Protein AF-A0A4Q3SIF6-F1 (afdb_monomer_lite)

Structure (mmCIF, N/CA/C/O backbone):
data_AF-A0A4Q3SIF6-F1
#
_entry.id   AF-A0A4Q3SIF6-F1
#
loop_
_atom_site.group_PDB
_atom_site.id
_atom_site.type_symbol
_atom_site.label_atom_id
_atom_site.label_alt_id
_atom_site.label_comp_id
_atom_site.label_asym_id
_atom_site.label_entity_id
_atom_site.label_seq_id
_atom_site.pdbx_PDB_ins_code
_atom_site.Cartn_x
_atom_site.Cartn_y
_atom_site.Cartn_z
_atom_site.occupancy
_atom_site.B_iso_or_equiv
_atom_site.auth_seq_id
_atom_site.auth_comp_id
_atom_site.auth_asym_id
_atom_site.auth_atom_id
_atom_site.pdbx_PDB_model_num
ATOM 1 N N . TYR A 1 1 ? -0.910 3.574 8.930 1.00 94.25 1 TYR A N 1
ATOM 2 C CA . TYR A 1 1 ? 0.343 4.017 8.297 1.00 94.25 1 TYR A CA 1
ATOM 3 C C . TYR A 1 1 ? 0.917 2.905 7.444 1.00 94.25 1 TYR A C 1
ATOM 5 O O . TYR A 1 1 ? 0.668 1.737 7.734 1.00 94.25 1 TYR A O 1
ATOM 13 N N . ILE A 1 2 ? 1.649 3.260 6.392 1.00 96.19 2 ILE A N 1
ATOM 14 C CA . ILE A 1 2 ? 2.364 2.318 5.532 1.00 96.19 2 ILE A CA 1
ATOM 15 C C . ILE A 1 2 ? 3.632 1.864 6.250 1.00 96.19 2 ILE A C 1
ATOM 17 O O . ILE A 1 2 ? 4.459 2.682 6.638 1.00 96.19 2 ILE A O 1
ATOM 21 N N . ILE A 1 3 ? 3.778 0.552 6.421 1.00 95.94 3 ILE A N 1
ATOM 22 C CA . ILE A 1 3 ? 4.907 -0.042 7.155 1.00 95.94 3 ILE A CA 1
ATOM 23 C C . ILE A 1 3 ? 5.994 -0.517 6.194 1.00 95.94 3 ILE A C 1
ATOM 25 O O . ILE A 1 3 ? 7.179 -0.400 6.491 1.00 95.94 3 ILE A O 1
ATOM 29 N N . LYS A 1 4 ? 5.591 -1.052 5.038 1.00 95.75 4 LYS A N 1
ATOM 30 C CA . LYS A 1 4 ? 6.483 -1.501 3.970 1.00 95.75 4 LYS A CA 1
ATOM 31 C C . LYS A 1 4 ? 5.852 -1.274 2.609 1.00 95.75 4 LYS A C 1
ATOM 33 O O . LYS A 1 4 ? 4.630 -1.312 2.467 1.00 95.75 4 LYS A O 1
ATOM 38 N N . THR A 1 5 ? 6.704 -1.069 1.613 1.00 96.06 5 THR A N 1
ATOM 39 C CA . THR A 1 5 ? 6.318 -0.934 0.210 1.00 96.06 5 THR A CA 1
ATOM 40 C C . THR A 1 5 ? 7.060 -1.961 -0.638 1.00 96.06 5 THR A C 1
ATOM 42 O O . THR A 1 5 ? 8.159 -2.402 -0.306 1.00 96.06 5 THR A O 1
ATOM 45 N N . GLY A 1 6 ? 6.421 -2.395 -1.724 1.00 93.25 6 GLY A N 1
ATOM 46 C CA . GLY A 1 6 ? 7.069 -3.257 -2.708 1.00 93.25 6 GLY A CA 1
ATOM 47 C C . GLY A 1 6 ? 8.096 -2.495 -3.558 1.00 93.25 6 GLY A C 1
ATOM 48 O O . GLY A 1 6 ? 8.135 -1.264 -3.526 1.00 93.25 6 GLY A O 1
ATOM 49 N N . PRO A 1 7 ? 8.873 -3.209 -4.393 1.00 90.56 7 PRO A N 1
ATOM 50 C CA . PRO A 1 7 ? 9.903 -2.612 -5.252 1.00 90.56 7 PRO A CA 1
ATOM 51 C C . PRO A 1 7 ? 9.334 -1.698 -6.351 1.00 90.56 7 PRO A C 1
ATOM 53 O O . PRO A 1 7 ? 10.080 -0.961 -6.987 1.00 90.56 7 PRO A O 1
ATOM 56 N N . GLY A 1 8 ? 8.016 -1.730 -6.567 1.00 91.00 8 GLY A N 1
ATOM 57 C CA . GLY A 1 8 ? 7.335 -1.003 -7.627 1.00 91.00 8 GLY A CA 1
ATOM 58 C C . GLY A 1 8 ? 7.188 -1.832 -8.898 1.00 91.00 8 GLY A C 1
ATOM 59 O O . GLY A 1 8 ? 7.156 -3.062 -8.852 1.00 91.00 8 GLY A O 1
ATOM 60 N N . TYR A 1 9 ? 7.038 -1.161 -10.033 1.00 90.38 9 TYR A N 1
ATOM 61 C CA . TYR A 1 9 ? 6.783 -1.819 -11.312 1.00 90.38 9 TYR A CA 1
ATOM 62 C C . TYR A 1 9 ? 8.096 -2.097 -12.031 1.00 90.38 9 TYR A C 1
ATOM 64 O O . TYR A 1 9 ? 8.881 -1.178 -12.255 1.00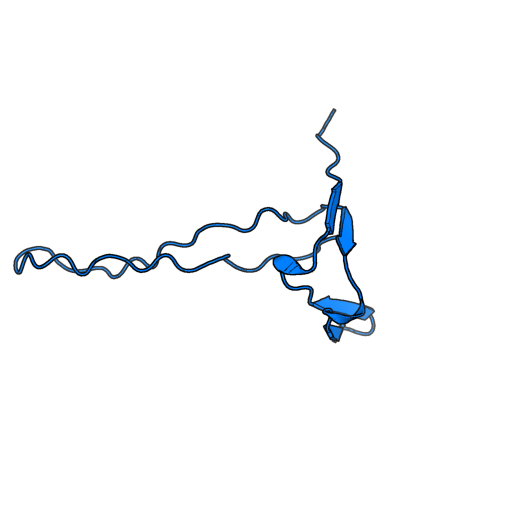 90.38 9 TYR A O 1
ATOM 72 N N . ALA A 1 10 ? 8.334 -3.349 -12.419 1.00 89.31 10 ALA A N 1
ATOM 73 C CA . ALA A 1 10 ? 9.476 -3.679 -13.260 1.00 89.31 10 ALA A CA 1
ATOM 74 C C . ALA A 1 10 ? 9.327 -2.980 -14.619 1.00 89.31 10 ALA A C 1
ATOM 76 O O . ALA A 1 10 ? 8.303 -3.113 -15.291 1.00 89.31 10 ALA A O 1
ATOM 77 N N . ILE A 1 11 ? 10.349 -2.226 -15.011 1.00 84.50 11 ILE A N 1
ATOM 78 C CA . ILE A 1 11 ? 10.455 -1.639 -16.340 1.00 84.50 11 ILE A CA 1
ATOM 79 C C . ILE A 1 11 ? 11.121 -2.696 -17.223 1.00 84.50 11 ILE A C 1
ATOM 81 O O . ILE A 1 11 ? 12.258 -3.084 -16.933 1.00 84.50 11 ILE A O 1
ATOM 85 N N . PRO A 1 12 ? 10.456 -3.167 -18.291 1.00 77.38 12 PRO A N 1
ATOM 86 C CA . PRO A 1 12 ? 11.096 -4.048 -19.254 1.00 77.38 12 PRO A CA 1
ATOM 87 C C . PRO A 1 12 ? 12.298 -3.321 -19.858 1.00 77.38 12 PRO A C 1
ATOM 89 O O . PRO A 1 12 ? 12.143 -2.232 -20.416 1.00 77.38 12 PRO A O 1
ATOM 92 N N . SER A 1 13 ? 13.496 -3.895 -19.739 1.00 71.69 13 SER A N 1
ATOM 93 C CA . SER A 1 13 ? 14.636 -3.370 -20.486 1.00 71.69 13 SER A CA 1
ATOM 94 C C . SER A 1 13 ? 14.468 -3.764 -21.953 1.00 71.69 13 SER A C 1
ATOM 96 O O . SER A 1 13 ? 14.136 -4.923 -22.222 1.00 71.69 13 SER A O 1
ATOM 98 N N . PRO A 1 14 ? 14.686 -2.851 -22.914 1.00 66.88 14 PRO A N 1
ATOM 99 C CA . PRO A 1 14 ? 14.834 -3.265 -24.297 1.00 66.88 14 PRO A CA 1
ATOM 100 C C . PRO A 1 14 ? 16.007 -4.247 -24.386 1.00 66.88 14 PRO A C 1
ATOM 102 O O . PRO A 1 14 ? 17.052 -4.038 -23.763 1.00 66.88 14 PRO A O 1
ATOM 105 N N . VAL A 1 15 ? 15.814 -5.329 -25.137 1.00 63.31 15 VAL A N 1
ATOM 106 C CA . VAL A 1 15 ? 16.908 -6.211 -25.544 1.00 63.31 15 VAL A CA 1
ATOM 107 C C . VAL A 1 15 ? 17.774 -5.380 -26.493 1.00 63.31 15 VAL A C 1
ATOM 109 O O . VAL A 1 15 ? 17.342 -5.067 -27.598 1.00 63.31 15 VAL A O 1
ATOM 112 N N . GLU A 1 16 ? 18.944 -4.918 -26.047 1.00 60.94 16 GLU A N 1
ATOM 113 C CA . GLU A 1 16 ? 19.902 -4.279 -26.954 1.00 60.94 16 GLU A CA 1
ATOM 114 C C . GLU A 1 16 ? 20.610 -5.374 -27.770 1.00 60.94 16 GLU A C 1
ATOM 116 O O . GLU A 1 16 ? 21.322 -6.208 -27.207 1.00 60.94 16 GLU A O 1
ATOM 121 N N . ASP A 1 17 ? 20.417 -5.349 -29.093 1.00 59.47 17 ASP A N 1
ATOM 122 C CA . ASP A 1 17 ? 20.942 -6.291 -30.101 1.00 59.47 17 ASP A CA 1
ATOM 123 C C . ASP A 1 17 ? 22.472 -6.202 -30.331 1.00 59.47 17 ASP A C 1
ATOM 125 O O . ASP A 1 17 ? 22.972 -6.646 -31.364 1.00 59.47 17 ASP A O 1
ATOM 129 N N . GLU A 1 18 ? 23.256 -5.615 -29.419 1.00 68.38 18 GLU A N 1
ATOM 130 C CA . GLU A 1 18 ? 24.706 -5.463 -29.613 1.00 68.38 18 GLU A CA 1
ATOM 131 C C . GLU A 1 18 ? 25.490 -6.665 -29.042 1.00 68.38 18 GLU A C 1
ATOM 133 O O . GLU A 1 18 ? 25.649 -6.776 -27.824 1.00 68.38 18 GLU A O 1
ATOM 138 N N . PRO A 1 19 ? 26.044 -7.560 -29.889 1.00 63.78 19 PRO A N 1
ATOM 139 C CA . PRO A 1 19 ? 26.632 -8.838 -29.465 1.00 63.78 19 PRO A CA 1
ATOM 140 C C . PRO A 1 19 ? 27.957 -8.721 -28.690 1.00 63.78 19 PRO A C 1
ATOM 142 O O . PRO A 1 19 ? 28.484 -9.729 -28.227 1.00 63.78 19 PRO A O 1
ATOM 145 N N . TRP A 1 20 ? 28.525 -7.517 -28.564 1.00 75.25 20 TRP A N 1
ATOM 146 C CA . TRP A 1 20 ? 29.783 -7.267 -27.846 1.00 75.25 20 TRP A CA 1
ATOM 147 C C . TRP A 1 20 ? 29.599 -6.666 -26.447 1.00 75.25 20 TRP A C 1
ATOM 149 O O . TRP A 1 20 ? 30.578 -6.576 -25.704 1.00 75.25 20 TRP A O 1
ATOM 159 N N . LYS A 1 21 ? 28.390 -6.233 -26.064 1.00 69.19 21 LYS A N 1
ATOM 160 C CA . LYS A 1 21 ? 28.123 -5.800 -24.686 1.00 69.19 21 LYS A CA 1
ATOM 161 C C . LYS A 1 21 ? 27.835 -7.035 -23.838 1.00 69.19 21 LYS A C 1
ATOM 163 O O . LYS A 1 21 ? 26.999 -7.849 -24.200 1.00 69.19 21 LYS A O 1
ATOM 168 N N . GLN A 1 22 ? 28.519 -7.181 -22.704 1.00 61.91 22 GLN A N 1
ATOM 169 C CA . GLN A 1 22 ? 28.100 -8.153 -21.696 1.00 61.91 22 GLN A CA 1
ATOM 170 C C . GLN A 1 22 ? 26.766 -7.678 -21.106 1.00 61.91 22 GLN A C 1
ATOM 172 O O . GLN A 1 22 ? 26.708 -6.625 -20.471 1.00 61.91 22 GLN A O 1
ATOM 177 N N . HIS A 1 23 ? 25.690 -8.424 -21.362 1.00 60.38 23 HIS A N 1
ATOM 178 C CA . HIS A 1 23 ? 24.363 -8.155 -20.813 1.00 60.38 23 HIS A CA 1
ATOM 179 C C . HIS A 1 23 ? 24.329 -8.521 -19.326 1.00 60.38 23 HIS A C 1
ATOM 181 O O . HIS A 1 23 ? 24.032 -9.656 -18.962 1.00 60.38 23 HIS A O 1
ATOM 187 N N . GLU A 1 24 ? 24.608 -7.565 -18.443 1.00 60.88 24 GLU A N 1
ATOM 188 C CA . GLU A 1 24 ? 24.024 -7.627 -17.104 1.00 60.88 24 GLU A CA 1
ATOM 189 C C . GLU A 1 24 ? 22.562 -7.187 -17.229 1.00 60.88 24 GLU A C 1
ATOM 191 O O . GLU A 1 24 ? 22.278 -6.005 -17.435 1.00 60.88 24 GLU A O 1
ATOM 196 N N . GLU A 1 25 ? 21.622 -8.131 -17.140 1.00 60.28 25 GLU A N 1
ATOM 197 C CA . GLU A 1 25 ? 20.194 -7.822 -17.001 1.00 60.28 25 GLU A CA 1
ATOM 198 C C . GLU A 1 25 ? 19.954 -7.105 -15.662 1.00 60.28 25 GLU A C 1
ATOM 200 O O . GLU A 1 25 ? 19.557 -7.694 -14.658 1.00 60.28 25 GLU A O 1
ATOM 205 N N . GLN A 1 26 ? 20.206 -5.798 -15.620 1.00 66.00 26 GLN A N 1
ATOM 206 C CA . GLN A 1 26 ? 19.791 -4.970 -14.497 1.00 66.00 26 GLN A CA 1
ATOM 207 C C . GLN A 1 26 ? 18.298 -4.680 -14.640 1.00 66.00 26 GLN A C 1
ATOM 209 O O . GLN A 1 26 ? 17.888 -3.776 -15.371 1.00 66.00 26 GLN A O 1
ATOM 214 N N . VAL A 1 27 ? 17.474 -5.453 -13.927 1.00 70.62 27 VAL A N 1
ATOM 215 C CA . VAL A 1 27 ? 16.040 -5.171 -13.798 1.00 70.62 27 VAL A CA 1
ATOM 216 C C . VAL A 1 27 ? 15.874 -3.801 -13.144 1.00 70.62 27 VAL A C 1
ATOM 218 O O . VAL A 1 27 ? 16.252 -3.594 -11.990 1.00 70.62 27 VAL A O 1
ATOM 221 N N . ARG A 1 28 ? 15.310 -2.847 -13.888 1.00 81.88 28 ARG A N 1
ATOM 222 C CA . ARG A 1 28 ? 14.995 -1.508 -13.380 1.00 81.88 28 ARG A CA 1
ATOM 223 C C . ARG A 1 28 ? 13.573 -1.498 -12.843 1.00 81.88 28 ARG A C 1
ATOM 225 O O . ARG A 1 28 ? 12.676 -2.056 -13.467 1.00 81.88 28 ARG A O 1
ATOM 232 N N . TYR A 1 29 ? 13.355 -0.827 -11.719 1.00 87.06 29 TYR A N 1
ATOM 233 C CA . TYR A 1 29 ? 12.029 -0.675 -11.128 1.00 87.06 29 TYR A CA 1
ATOM 234 C C . TYR A 1 29 ? 11.614 0.795 -11.114 1.00 87.06 29 TYR A C 1
ATOM 236 O O . TYR A 1 29 ? 12.404 1.671 -10.763 1.00 87.06 29 TYR A O 1
ATOM 244 N N . LEU A 1 30 ? 10.361 1.057 -11.480 1.00 89.75 30 LEU A N 1
ATOM 245 C CA . LEU A 1 30 ? 9.687 2.318 -11.213 1.00 89.75 30 LEU A CA 1
ATOM 246 C C . LEU A 1 30 ? 9.122 2.258 -9.784 1.00 89.75 30 LEU A C 1
ATOM 248 O O . LEU A 1 30 ? 8.232 1.437 -9.544 1.00 89.75 30 LEU A O 1
ATOM 252 N N . PRO A 1 31 ? 9.599 3.093 -8.846 1.00 91.94 31 PRO A N 1
ATOM 253 C CA . PRO A 1 31 ? 9.172 3.032 -7.452 1.00 91.94 31 PRO A CA 1
ATOM 254 C C . PRO A 1 31 ? 7.690 3.393 -7.281 1.00 91.94 31 PRO A C 1
ATOM 256 O O . PRO A 1 31 ? 7.093 4.083 -8.110 1.00 91.94 31 PRO A O 1
ATOM 259 N N . LEU A 1 32 ? 7.099 2.943 -6.172 1.00 94.00 32 LEU A N 1
ATOM 260 C CA . LEU A 1 32 ? 5.737 3.316 -5.781 1.00 94.00 32 LEU A CA 1
ATOM 261 C C . LEU A 1 32 ? 5.681 4.768 -5.274 1.00 94.00 32 LEU A C 1
ATOM 263 O O . LEU A 1 32 ? 6.666 5.309 -4.772 1.00 94.00 32 LEU A O 1
ATOM 267 N N . GLN A 1 33 ? 4.507 5.398 -5.377 1.00 93.06 3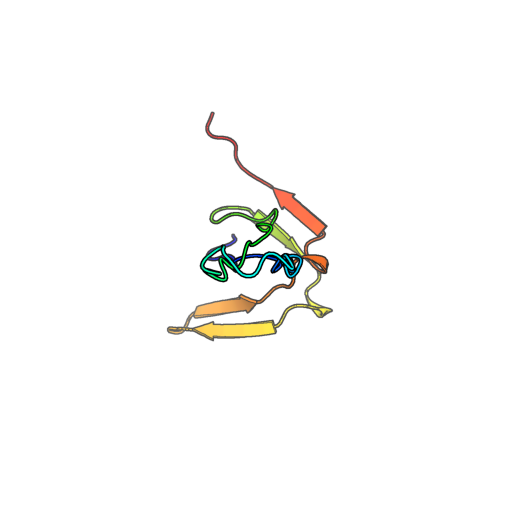3 GLN A N 1
ATOM 268 C CA . GLN A 1 33 ? 4.268 6.736 -4.813 1.00 93.06 33 GLN A CA 1
ATOM 269 C C . GLN A 1 33 ? 4.242 6.710 -3.274 1.00 93.06 33 GLN A C 1
ATOM 271 O O . GLN A 1 33 ? 4.684 7.661 -2.622 1.00 93.06 33 GLN A O 1
ATOM 276 N N . ALA A 1 34 ? 3.709 5.616 -2.725 1.00 95.19 34 ALA A N 1
ATOM 277 C CA . ALA A 1 34 ? 3.679 5.317 -1.304 1.00 95.19 34 ALA A CA 1
ATOM 278 C C . ALA A 1 34 ? 5.092 5.138 -0.740 1.00 95.19 34 ALA A C 1
ATOM 280 O O . ALA A 1 34 ? 5.953 4.516 -1.367 1.00 95.19 34 ALA A O 1
ATOM 281 N N . ARG A 1 35 ? 5.306 5.641 0.472 1.00 94.38 35 ARG A N 1
ATOM 282 C CA . ARG A 1 35 ? 6.536 5.490 1.252 1.00 94.38 35 ARG A CA 1
ATOM 283 C C . ARG A 1 35 ? 6.205 4.981 2.650 1.00 94.38 35 ARG A C 1
ATOM 285 O O . ARG A 1 35 ? 5.079 5.118 3.123 1.00 94.38 35 ARG A O 1
ATOM 292 N N . GLU A 1 36 ? 7.191 4.370 3.297 1.00 94.94 36 GLU A N 1
ATOM 293 C CA . GLU A 1 36 ? 7.077 4.008 4.712 1.00 94.94 36 GLU A CA 1
ATOM 294 C C . GLU A 1 36 ? 6.801 5.272 5.539 1.00 94.94 36 GLU A C 1
ATOM 296 O O . GLU A 1 36 ? 7.416 6.310 5.304 1.00 94.94 36 GLU A O 1
ATOM 301 N N . GLY A 1 37 ? 5.851 5.187 6.469 1.00 95.31 37 GLY A N 1
ATOM 302 C CA . GLY A 1 37 ? 5.407 6.318 7.286 1.00 95.31 37 GLY A CA 1
ATOM 303 C C . GLY A 1 37 ? 4.208 7.094 6.733 1.00 95.31 37 GLY A C 1
ATOM 304 O O . GLY A 1 37 ? 3.561 7.789 7.506 1.00 95.31 37 GLY A O 1
ATOM 305 N N . ASP A 1 38 ? 3.829 6.932 5.461 1.00 96.06 38 ASP A N 1
ATOM 306 C CA . ASP A 1 38 ? 2.650 7.626 4.918 1.00 96.06 38 ASP A CA 1
ATOM 307 C C . ASP A 1 38 ? 1.347 7.163 5.608 1.00 96.06 38 ASP A C 1
ATOM 309 O O . ASP A 1 38 ? 1.173 5.982 5.952 1.00 96.06 38 ASP A O 1
ATOM 313 N N . LEU A 1 39 ? 0.376 8.070 5.747 1.00 96.44 39 LEU A N 1
ATOM 314 C CA . LEU A 1 39 ? -1.010 7.715 6.044 1.00 96.44 39 LEU A CA 1
ATOM 315 C C . LEU A 1 39 ? -1.769 7.525 4.725 1.00 96.44 39 LEU A C 1
ATOM 317 O O . LEU A 1 39 ? -1.793 8.408 3.874 1.00 96.44 39 LEU A O 1
ATOM 321 N N . ALA A 1 40 ? -2.397 6.363 4.547 1.00 96.81 40 ALA A N 1
ATOM 322 C CA . ALA A 1 40 ? -3.102 6.022 3.316 1.00 96.81 40 ALA A CA 1
ATOM 323 C C . ALA A 1 40 ? -4.612 5.927 3.543 1.00 96.81 40 ALA A C 1
ATOM 325 O O . ALA A 1 40 ? -5.067 5.189 4.419 1.00 96.81 40 ALA A O 1
ATOM 326 N N . ILE A 1 41 ? -5.381 6.603 2.690 1.00 97.12 41 ILE A N 1
ATOM 327 C CA . ILE A 1 41 ? -6.816 6.360 2.514 1.00 97.12 41 ILE A CA 1
ATOM 328 C C . ILE A 1 41 ? -6.966 5.422 1.315 1.00 97.12 41 ILE A C 1
ATOM 330 O O . ILE A 1 41 ? -6.463 5.718 0.230 1.00 97.12 41 ILE A O 1
ATOM 334 N N . 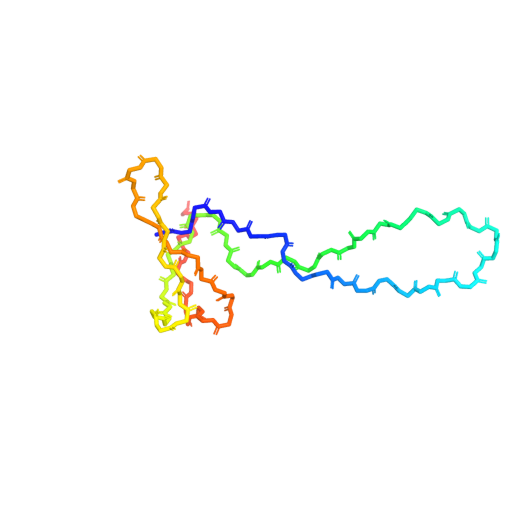PHE A 1 42 ? -7.647 4.290 1.491 1.00 97.56 42 PHE A N 1
ATOM 335 C CA . PHE A 1 42 ? -7.765 3.253 0.464 1.00 97.56 42 PHE A CA 1
ATOM 336 C C . PHE A 1 42 ? -9.136 2.569 0.474 1.00 97.56 42 PHE A C 1
ATOM 338 O O . PHE A 1 42 ? -9.897 2.667 1.437 1.00 97.56 42 PHE A O 1
ATOM 345 N N . LEU A 1 43 ? -9.448 1.853 -0.607 1.00 97.38 43 LEU A N 1
ATOM 346 C CA . LEU A 1 43 ? -10.666 1.049 -0.717 1.00 97.38 43 LEU A CA 1
ATOM 347 C C . LEU A 1 43 ? -10.476 -0.332 -0.078 1.00 97.38 43 LEU A C 1
ATOM 349 O O . LEU A 1 43 ? -9.722 -1.162 -0.587 1.00 97.38 43 LEU A O 1
ATOM 353 N N . LEU A 1 44 ? -11.216 -0.605 1.002 1.00 96.69 44 LEU A N 1
ATOM 354 C CA . LEU A 1 44 ? -11.146 -1.880 1.729 1.00 96.69 44 LEU A CA 1
ATOM 355 C C . LEU A 1 44 ? -11.515 -3.093 0.857 1.00 96.69 44 LEU A C 1
ATOM 357 O O . LEU A 1 44 ? -10.945 -4.162 1.033 1.00 96.69 44 LEU A O 1
ATOM 361 N N . SER A 1 45 ? -12.415 -2.927 -0.118 1.00 96.81 45 SER A N 1
ATOM 362 C CA . SER A 1 45 ? -12.847 -3.996 -1.036 1.00 96.81 45 SER A CA 1
ATOM 363 C C . SER A 1 45 ? -11.714 -4.611 -1.862 1.00 96.81 45 SER A C 1
ATOM 365 O O . SER A 1 45 ? -11.860 -5.720 -2.369 1.00 96.81 45 SER A O 1
ATOM 367 N N . ASN A 1 46 ? -10.607 -3.885 -2.021 1.00 95.25 46 ASN A N 1
ATOM 368 C CA . ASN A 1 46 ? -9.462 -4.279 -2.836 1.00 95.25 46 ASN A CA 1
ATOM 369 C C . ASN A 1 46 ? -8.233 -4.617 -1.978 1.00 95.25 46 ASN A C 1
ATOM 371 O O . ASN A 1 46 ? -7.151 -4.839 -2.523 1.00 95.25 46 ASN A O 1
ATOM 375 N N . ALA A 1 47 ? -8.386 -4.617 -0.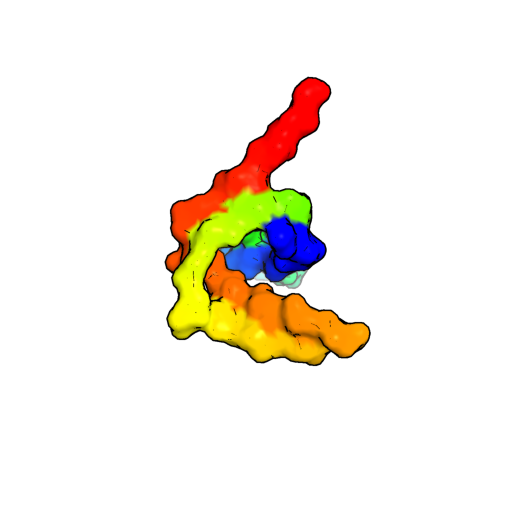654 1.00 97.12 47 ALA A N 1
ATOM 376 C CA . ALA A 1 47 ? -7.332 -4.935 0.291 1.00 97.12 47 ALA A CA 1
ATOM 377 C C . ALA A 1 47 ? -7.435 -6.391 0.756 1.00 97.12 47 ALA A C 1
ATOM 379 O O . ALA A 1 47 ? -8.524 -6.954 0.867 1.00 97.12 47 ALA A O 1
ATOM 380 N N . PHE A 1 48 ? -6.288 -6.982 1.078 1.00 97.50 48 PHE A N 1
ATOM 381 C CA . PHE A 1 48 ? -6.206 -8.312 1.674 1.00 97.50 48 PHE A CA 1
ATOM 382 C C . PHE A 1 48 ? -5.814 -8.189 3.142 1.00 97.50 48 PHE A C 1
ATOM 384 O O . PHE A 1 48 ? -4.750 -7.653 3.448 1.00 97.50 48 PHE A O 1
ATOM 391 N N . GLU A 1 49 ? -6.662 -8.681 4.045 1.00 97.25 49 GLU A N 1
ATOM 392 C CA . GLU A 1 49 ? -6.343 -8.761 5.473 1.00 97.25 49 GLU A CA 1
ATOM 393 C C . GLU A 1 49 ? -5.328 -9.887 5.727 1.00 97.25 49 GLU A C 1
ATOM 395 O O . GLU A 1 49 ? -5.484 -11.001 5.224 1.00 97.25 49 GLU A O 1
ATOM 400 N N . VAL A 1 50 ? -4.289 -9.601 6.515 1.00 97.06 50 VAL A N 1
ATOM 401 C CA . VAL A 1 50 ? -3.245 -10.558 6.902 1.00 97.06 50 VAL A CA 1
ATOM 402 C C . VAL A 1 50 ? -2.958 -10.423 8.392 1.00 97.06 50 VAL A C 1
ATOM 404 O O . VAL A 1 50 ? -2.812 -9.316 8.899 1.00 97.06 50 VAL A O 1
ATOM 407 N N . MET A 1 51 ? -2.832 -11.553 9.085 1.00 97.75 51 MET A N 1
ATOM 408 C CA . MET A 1 51 ? -2.344 -11.600 10.464 1.00 97.75 51 MET A CA 1
ATOM 409 C C . MET A 1 51 ? -0.852 -11.936 10.456 1.00 97.75 51 MET A C 1
ATOM 411 O O . MET A 1 51 ? -0.462 -12.973 9.919 1.00 97.75 51 MET A O 1
ATOM 415 N N . TYR A 1 52 ? -0.022 -11.089 11.058 1.00 94.94 52 TYR A N 1
ATOM 416 C CA . TYR A 1 52 ? 1.418 -11.310 11.186 1.00 94.94 52 TYR A CA 1
ATOM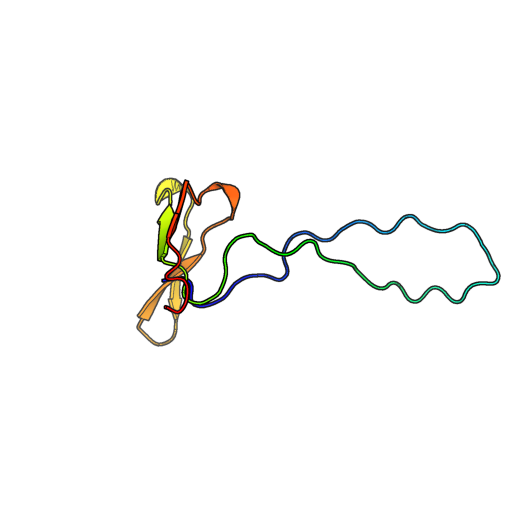 417 C C . TYR A 1 52 ? 1.855 -10.967 12.611 1.00 94.94 52 TYR A C 1
ATOM 419 O O . TYR A 1 52 ? 1.491 -9.920 13.128 1.00 94.94 52 TYR A O 1
ATOM 427 N N . GLU A 1 53 ? 2.575 -11.879 13.269 1.00 96.06 53 GLU A N 1
ATOM 428 C CA . GLU A 1 53 ? 3.027 -11.719 14.667 1.00 96.06 53 GLU A CA 1
ATOM 429 C C . GLU A 1 53 ? 1.914 -11.332 15.669 1.00 96.06 53 GLU A C 1
ATOM 431 O O . GLU A 1 53 ? 2.158 -10.681 16.677 1.00 96.06 53 GLU A O 1
ATOM 436 N N . GLY A 1 54 ? 0.677 -11.775 15.416 1.00 96.75 54 GLY A N 1
ATOM 437 C CA . GLY A 1 54 ? -0.486 -11.480 16.266 1.00 96.75 54 GLY A CA 1
ATOM 438 C C . GLY A 1 54 ? -1.190 -10.158 15.949 1.00 96.75 54 GLY A C 1
ATOM 439 O O . GLY A 1 54 ? -2.285 -9.926 16.453 1.00 96.75 54 GLY A O 1
ATOM 440 N N . GLU A 1 55 ? -0.628 -9.353 15.050 1.00 97.31 55 GLU A N 1
ATOM 441 C CA . GLU A 1 55 ? -1.172 -8.068 14.627 1.00 97.31 55 GLU A CA 1
ATOM 442 C C . GLU A 1 55 ? -1.852 -8.169 13.258 1.00 97.31 55 GLU A C 1
ATOM 444 O O . GLU A 1 55 ? -1.488 -8.982 12.400 1.00 97.31 55 GLU A O 1
ATOM 449 N N . LYS A 1 56 ? -2.873 -7.333 13.053 1.00 97.12 56 LYS A N 1
ATOM 450 C CA . LYS A 1 56 ? -3.639 -7.277 11.806 1.00 97.12 56 LYS A CA 1
ATOM 451 C C . LYS A 1 56 ? -3.061 -6.227 10.862 1.00 97.12 56 LYS A C 1
ATOM 453 O O . LYS A 1 56 ? -2.940 -5.058 11.219 1.00 97.12 56 LYS A O 1
ATOM 458 N N . TYR A 1 57 ? -2.831 -6.627 9.618 1.00 97.69 57 TYR A N 1
ATOM 459 C CA . TYR A 1 57 ? -2.352 -5.779 8.534 1.00 97.69 57 TYR A CA 1
ATOM 460 C C . TYR A 1 57 ? -3.244 -5.888 7.300 1.00 97.69 57 TYR A C 1
ATOM 462 O O . TYR A 1 57 ? -4.042 -6.815 7.160 1.00 97.69 57 TYR A O 1
ATOM 470 N N . TYR A 1 58 ? -3.062 -4.943 6.380 1.00 97.88 58 TYR A N 1
ATOM 471 C CA . TYR A 1 58 ? -3.683 -4.970 5.063 1.00 97.88 58 TYR A CA 1
ATOM 472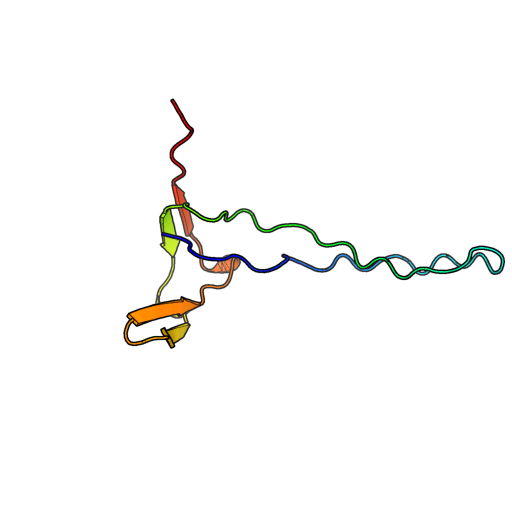 C C . TYR A 1 58 ? -2.618 -4.857 3.979 1.00 97.88 58 TYR A C 1
ATOM 474 O O . TYR A 1 58 ? -1.812 -3.926 3.985 1.00 97.88 58 TYR A O 1
ATOM 482 N N . ILE A 1 59 ? -2.643 -5.784 3.025 1.00 97.56 59 ILE A N 1
ATOM 483 C CA . ILE A 1 59 ? -1.921 -5.646 1.763 1.00 97.56 59 ILE A CA 1
ATOM 484 C C . ILE A 1 59 ? -2.840 -4.889 0.809 1.00 97.56 59 ILE A C 1
ATOM 486 O O . ILE A 1 59 ? -3.937 -5.352 0.492 1.00 97.56 59 ILE A O 1
ATOM 490 N N . VAL A 1 60 ? -2.391 -3.719 0.360 1.00 97.50 60 VAL A N 1
ATOM 491 C CA . VAL A 1 60 ? -3.181 -2.807 -0.471 1.00 97.50 60 VAL A CA 1
ATOM 492 C C . VAL A 1 60 ? -2.446 -2.574 -1.793 1.00 97.50 60 VAL A C 1
ATOM 494 O O . VAL A 1 60 ? -1.292 -2.140 -1.770 1.00 97.50 60 VAL A O 1
ATOM 497 N N . PRO A 1 61 ? -3.066 -2.851 -2.953 1.00 95.88 61 PRO A N 1
ATOM 498 C CA . PRO A 1 61 ? -2.453 -2.546 -4.238 1.00 95.88 61 PRO A CA 1
ATOM 499 C C . PRO A 1 61 ? -2.471 -1.031 -4.497 1.00 95.88 61 PRO A C 1
ATOM 501 O O . PRO A 1 61 ? -3.399 -0.330 -4.093 1.00 95.88 61 PRO A O 1
ATOM 504 N N . GLN A 1 62 ? -1.464 -0.519 -5.216 1.00 93.44 62 GLN A N 1
ATOM 505 C CA . GLN A 1 62 ? -1.286 0.921 -5.466 1.00 93.44 62 GLN A CA 1
ATOM 506 C C . GLN A 1 62 ? -2.538 1.593 -6.060 1.00 93.44 62 GLN A C 1
ATOM 508 O O . GLN A 1 62 ? -2.856 2.721 -5.703 1.00 93.44 62 GLN A O 1
ATOM 513 N N . ASN A 1 63 ? -3.275 0.906 -6.938 1.00 94.38 63 ASN A N 1
ATOM 514 C CA . ASN A 1 63 ? -4.488 1.432 -7.575 1.00 94.38 63 ASN A CA 1
ATOM 515 C C . ASN A 1 63 ? -5.699 1.555 -6.630 1.00 94.38 63 ASN A C 1
ATOM 517 O O . ASN A 1 63 ? -6.679 2.195 -6.996 1.00 94.38 63 ASN A O 1
ATOM 521 N N . ALA A 1 64 ? -5.661 0.922 -5.455 1.00 96.88 64 ALA A N 1
ATOM 522 C CA . ALA A 1 64 ? -6.707 1.031 -4.441 1.00 96.88 64 ALA A CA 1
ATOM 523 C C . ALA A 1 64 ? -6.453 2.171 -3.443 1.00 96.88 64 ALA A C 1
ATOM 525 O O . ALA A 1 64 ? -7.327 2.460 -2.623 1.00 96.88 64 ALA A O 1
ATOM 526 N N . ILE A 1 65 ? -5.278 2.808 -3.499 1.00 96.88 65 ILE A N 1
ATOM 527 C CA . ILE A 1 65 ? -4.932 3.968 -2.678 1.00 96.88 65 ILE A CA 1
ATOM 528 C C . ILE A 1 65 ? -5.560 5.209 -3.315 1.00 96.88 65 ILE A C 1
ATOM 530 O O . ILE A 1 65 ? -5.274 5.546 -4.461 1.00 96.88 65 ILE A O 1
ATOM 534 N N . LEU A 1 66 ? -6.423 5.886 -2.562 1.00 97.00 66 LEU A N 1
ATOM 535 C CA . LEU A 1 66 ? -7.119 7.097 -2.997 1.00 97.00 66 LEU A CA 1
ATOM 536 C C . LEU A 1 66 ? -6.313 8.355 -2.674 1.00 97.00 66 LEU A C 1
ATOM 538 O O . LEU A 1 66 ? -6.348 9.326 -3.425 1.00 97.00 66 LEU A O 1
ATOM 542 N N . MET A 1 67 ? -5.616 8.344 -1.537 1.00 96.88 67 MET A N 1
ATOM 543 C CA . MET A 1 67 ? -4.855 9.487 -1.049 1.00 96.88 67 MET A CA 1
ATOM 544 C C . MET A 1 67 ? -3.727 9.029 -0.132 1.00 96.88 67 MET A C 1
ATOM 546 O O . MET A 1 67 ? -3.893 8.080 0.639 1.00 96.88 67 MET A O 1
ATOM 550 N N . LEU A 1 68 ? -2.603 9.733 -0.217 1.00 96.50 68 LEU A N 1
ATOM 551 C CA . LEU A 1 68 ? -1.481 9.620 0.702 1.00 96.50 68 LEU A CA 1
ATOM 552 C C . LEU A 1 68 ? -1.309 10.971 1.383 1.00 96.50 68 LEU A C 1
ATOM 554 O O . LEU A 1 68 ? -1.081 11.975 0.708 1.00 96.50 68 LEU A O 1
ATOM 558 N N . GLU A 1 69 ? -1.432 10.980 2.699 1.00 95.69 69 GLU A N 1
ATOM 559 C CA . GLU A 1 69 ? -1.053 12.106 3.535 1.00 95.69 69 GLU A CA 1
ATOM 560 C C . GLU A 1 69 ? 0.352 11.841 4.070 1.00 95.69 69 GLU A C 1
ATOM 562 O O . GLU A 1 69 ? 0.643 10.772 4.621 1.00 95.69 69 GLU A O 1
ATOM 567 N N . ARG A 1 70 ? 1.233 12.811 3.839 1.00 94.06 70 ARG A N 1
ATOM 568 C CA . ARG A 1 70 ? 2.626 12.772 4.255 1.00 94.06 70 ARG A CA 1
ATOM 569 C C . ARG A 1 70 ? 2.889 13.996 5.106 1.00 94.06 70 ARG A C 1
ATOM 571 O O . ARG A 1 70 ? 2.709 15.116 4.634 1.00 94.06 70 ARG A O 1
ATOM 578 N N . GLU A 1 71 ? 3.329 13.763 6.330 1.00 87.69 71 GLU A N 1
ATOM 579 C CA . GLU A 1 71 ? 3.957 14.813 7.115 1.00 87.69 71 GLU A CA 1
ATOM 580 C C . GLU A 1 71 ? 5.307 15.099 6.448 1.00 87.69 71 GLU A C 1
ATOM 582 O O . GLU A 1 71 ? 6.166 14.221 6.362 1.00 87.69 71 GLU A O 1
ATOM 587 N N . GLU A 1 72 ? 5.456 16.283 5.854 1.00 79.56 72 GLU A N 1
ATOM 588 C CA . GLU A 1 72 ? 6.791 16.775 5.528 1.00 79.56 72 GLU A CA 1
ATOM 589 C C . GLU A 1 72 ? 7.442 17.176 6.850 1.00 79.56 72 GLU A C 1
ATOM 591 O O . GLU A 1 72 ? 6.804 17.852 7.661 1.00 79.56 72 GLU A O 1
ATOM 596 N N . ASP A 1 73 ? 8.674 16.717 7.086 1.00 63.31 73 ASP A N 1
ATOM 597 C CA . ASP A 1 73 ? 9.472 17.191 8.214 1.00 63.31 73 ASP A CA 1
ATOM 598 C C . ASP A 1 73 ? 9.455 18.732 8.190 1.00 63.31 73 ASP A C 1
ATOM 600 O O . ASP A 1 73 ? 9.876 19.341 7.203 1.00 63.31 73 ASP A O 1
ATOM 604 N N . LEU A 1 74 ? 8.895 19.344 9.238 1.00 48.19 74 LEU A N 1
ATOM 605 C CA . LEU A 1 74 ? 8.880 20.797 9.456 1.00 48.19 74 LEU A CA 1
ATOM 606 C C . LEU A 1 74 ? 10.298 21.385 9.475 1.00 48.19 74 LEU A C 1
ATOM 608 O O . LEU A 1 74 ? 11.178 20.783 10.133 1.00 48.19 74 LEU A O 1
#

Secondary structure (DSSP, 8-state):
--------EEEPPP----TTS------EEE--S--TT-EEEE-GGG-EEEEETTEEEEE--GGGEEEEE-----

Foldseek 3Di:
DAADDDQAAWDDDPPDPDPPDDDPPPTDHDGAPDDHPKDFDFDPVQWDWDADPNDIDIDHDSVRTPDTDDDDDD

Sequence (74 aa):
YIIKTGPGYAIPSPVEDEPWKQHEEQVRYLPLQAREGDLAIFLLSNAFEVMYEGEKYYIVPQNAILMLEREEDL

pLDDT: mean 87.26, std 13.54, range [48.19, 97.88]

Radius of gyration: 17.53 Å; chains: 1; bounding box: 43×32×46 Å